Protein AF-A0A1F9NHS3-F1 (afdb_monomer_lite)

Radius of gyration: 18.14 Å; chains: 1; bounding box: 38×12×56 Å

Structure (mmCIF, N/CA/C/O backbone):
data_AF-A0A1F9NHS3-F1
#
_entry.id   AF-A0A1F9NHS3-F1
#
loop_
_atom_site.group_PDB
_atom_site.id
_atom_site.type_symbol
_atom_site.label_atom_id
_atom_site.label_alt_id
_atom_site.label_comp_id
_atom_site.label_asym_id
_atom_site.label_entity_id
_atom_site.label_seq_id
_atom_site.pdbx_PDB_ins_code
_atom_site.Cartn_x
_atom_site.Cartn_y
_atom_site.Cartn_z
_atom_site.occupancy
_atom_site.B_iso_or_equiv
_atom_site.auth_seq_id
_atom_site.auth_comp_id
_atom_site.auth_asym_id
_atom_site.auth_atom_id
_atom_site.pdbx_PDB_model_num
ATOM 1 N N . MET A 1 1 ? -21.201 0.171 17.758 1.00 84.44 1 MET A N 1
ATOM 2 C CA . MET A 1 1 ? -21.155 1.107 16.603 1.00 84.44 1 MET A CA 1
ATOM 3 C C . MET A 1 1 ? -19.735 1.443 16.162 1.00 84.44 1 MET A C 1
ATOM 5 O O . MET A 1 1 ? -19.460 1.360 14.973 1.00 84.44 1 MET A O 1
ATOM 9 N N . ILE A 1 2 ? -18.831 1.809 17.076 1.00 88.75 2 ILE A N 1
A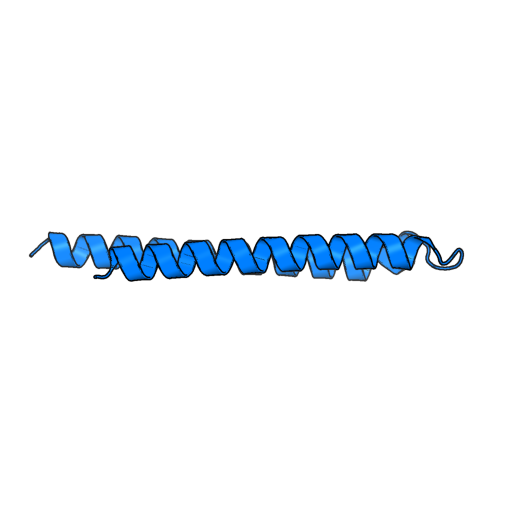TOM 10 C CA . ILE A 1 2 ? -17.462 2.205 16.710 1.00 88.75 2 ILE A CA 1
ATOM 11 C C . ILE A 1 2 ? -16.636 1.058 16.098 1.00 88.75 2 ILE A C 1
ATOM 13 O O . ILE A 1 2 ? -16.023 1.257 15.056 1.00 88.75 2 ILE A O 1
ATOM 17 N N . GLY A 1 3 ? -16.762 -0.166 16.626 1.00 88.12 3 GLY A N 1
ATOM 18 C CA . GLY A 1 3 ? -16.117 -1.350 16.045 1.00 88.12 3 GLY A CA 1
ATOM 19 C C . GLY A 1 3 ? -16.607 -1.695 14.632 1.00 88.12 3 GLY A C 1
ATOM 20 O O . GLY A 1 3 ? -15.816 -2.090 13.782 1.00 88.12 3 GLY A O 1
ATOM 21 N N . PHE A 1 4 ? -17.890 -1.456 14.326 1.00 90.75 4 PHE A N 1
ATOM 22 C CA . PHE A 1 4 ? -18.409 -1.608 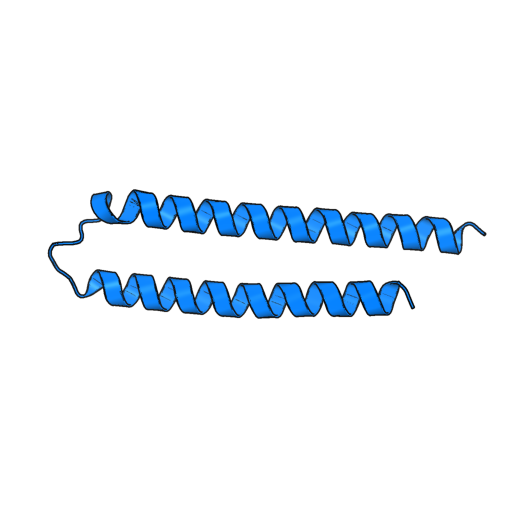12.959 1.00 90.75 4 PHE A CA 1
ATOM 23 C C . PHE A 1 4 ? -17.790 -0.575 12.003 1.00 90.75 4 PHE A C 1
ATOM 25 O O . PHE A 1 4 ? -17.390 -0.922 10.896 1.00 90.75 4 PHE A O 1
ATOM 32 N N . ARG A 1 5 ? -17.637 0.684 12.442 1.00 91.00 5 ARG A N 1
ATOM 33 C CA . ARG A 1 5 ? -16.967 1.736 11.653 1.00 91.00 5 ARG A CA 1
ATOM 34 C C . ARG A 1 5 ? -15.490 1.411 11.410 1.00 91.00 5 ARG A C 1
ATOM 36 O O . ARG A 1 5 ? -15.022 1.558 10.285 1.00 91.00 5 ARG A O 1
ATOM 43 N N . ARG A 1 6 ? -14.789 0.902 12.430 1.00 94.12 6 ARG A N 1
ATOM 44 C CA . ARG A 1 6 ? -13.407 0.411 12.332 1.00 94.12 6 ARG A CA 1
ATOM 45 C C . ARG A 1 6 ? -13.275 -0.727 11.317 1.00 94.12 6 ARG A C 1
ATOM 47 O O . ARG A 1 6 ? -12.403 -0.683 10.455 1.00 94.12 6 ARG A O 1
ATOM 54 N N . MET A 1 7 ? -14.167 -1.716 11.386 1.00 94.00 7 MET A N 1
ATOM 55 C CA . MET A 1 7 ? -14.206 -2.838 10.445 1.00 94.00 7 MET A CA 1
ATOM 56 C C . MET A 1 7 ? -14.441 -2.363 9.006 1.00 94.00 7 MET A C 1
ATOM 58 O O . MET A 1 7 ? -13.687 -2.737 8.112 1.00 94.00 7 MET A O 1
ATOM 62 N N . MET A 1 8 ? -15.439 -1.502 8.783 1.00 95.50 8 MET A N 1
ATOM 63 C CA . MET A 1 8 ? -15.730 -0.933 7.461 1.00 95.50 8 MET A CA 1
ATOM 64 C C . MET A 1 8 ? -14.541 -0.151 6.893 1.00 95.50 8 MET A C 1
ATOM 66 O O . MET A 1 8 ? -14.203 -0.316 5.721 1.00 95.50 8 MET A O 1
ATOM 70 N N . PHE A 1 9 ? -13.886 0.667 7.722 1.00 94.38 9 PHE A N 1
ATOM 71 C CA . PHE A 1 9 ? -12.682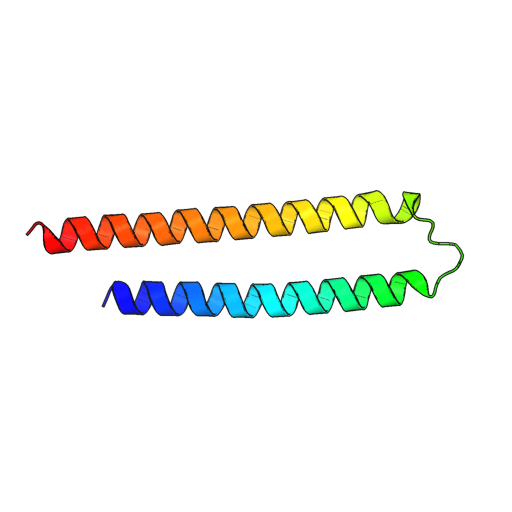 1.399 7.333 1.00 94.38 9 PHE A CA 1
ATOM 72 C C . PHE A 1 9 ? -11.557 0.447 6.908 1.00 94.38 9 PHE A C 1
ATOM 74 O O . PHE A 1 9 ? -11.057 0.559 5.791 1.00 94.38 9 PHE A O 1
ATOM 81 N N . ASN A 1 10 ? -11.222 -0.535 7.751 1.00 93.88 10 ASN A N 1
ATOM 82 C CA . ASN A 1 10 ? -10.162 -1.502 7.462 1.00 93.88 10 ASN A CA 1
ATOM 83 C C . ASN A 1 10 ? -10.442 -2.295 6.178 1.00 93.88 10 ASN A C 1
ATOM 85 O O . ASN A 1 10 ? -9.553 -2.416 5.338 1.00 93.88 10 ASN A O 1
ATOM 89 N N . ASN A 1 11 ? -11.681 -2.752 5.979 1.00 95.25 11 ASN A N 1
ATOM 90 C CA . ASN A 1 11 ? -12.078 -3.460 4.760 1.00 95.25 11 ASN A CA 1
ATOM 91 C C . ASN A 1 11 ? -11.952 -2.577 3.512 1.00 95.25 11 ASN A C 1
ATOM 93 O O . ASN A 1 11 ? -11.470 -3.034 2.476 1.00 95.25 11 ASN A O 1
ATOM 97 N N . THR A 1 12 ? -12.348 -1.305 3.612 1.00 94.88 12 THR A N 1
ATOM 98 C CA . THR A 1 12 ? -12.237 -0.344 2.506 1.00 94.88 12 THR A CA 1
ATOM 99 C C . THR A 1 12 ? -10.773 -0.092 2.148 1.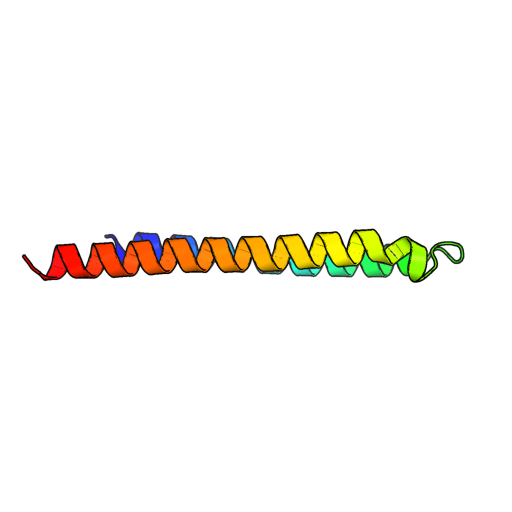00 94.88 12 THR A C 1
ATOM 101 O O . THR A 1 12 ? -10.413 -0.150 0.973 1.00 94.88 12 THR A O 1
ATOM 104 N N . CYS A 1 13 ? -9.907 0.116 3.145 1.00 94.25 13 CYS A N 1
ATOM 105 C CA . CYS A 1 13 ? -8.466 0.250 2.928 1.00 94.25 13 CYS A CA 1
ATOM 106 C C . CYS A 1 13 ? -7.876 -1.000 2.269 1.00 94.25 13 CYS A C 1
ATOM 108 O O . CYS A 1 13 ? -7.148 -0.879 1.288 1.00 94.25 13 CYS A O 1
ATOM 110 N N . SER A 1 14 ? -8.230 -2.199 2.740 1.00 93.75 14 SER A N 1
ATOM 111 C CA . SER A 1 14 ? -7.783 -3.454 2.127 1.00 93.75 14 SER A CA 1
ATOM 112 C C . SER A 1 14 ? -8.208 -3.576 0.660 1.00 93.75 14 SER A C 1
ATOM 114 O O . SER A 1 14 ? -7.389 -3.960 -0.174 1.00 93.75 14 SER A O 1
ATOM 116 N N . ALA A 1 15 ? -9.448 -3.208 0.325 1.00 96.56 15 ALA A N 1
ATOM 117 C CA . ALA A 1 15 ? -9.936 -3.232 -1.054 1.00 96.56 15 ALA A CA 1
ATOM 118 C C . ALA A 1 15 ? -9.173 -2.244 -1.953 1.00 96.56 15 ALA A C 1
ATOM 120 O O . ALA A 1 15 ? -8.709 -2.617 -3.031 1.00 96.56 15 ALA A O 1
ATOM 121 N N . ILE A 1 16 ? -8.979 -1.005 -1.490 1.00 94.31 16 ILE A N 1
ATOM 122 C CA . ILE A 1 16 ? -8.221 0.018 -2.226 1.00 94.31 16 ILE A CA 1
ATOM 123 C C . ILE A 1 16 ? -6.764 -0.418 -2.420 1.00 94.31 16 ILE A C 1
ATOM 125 O O . ILE A 1 16 ? -6.229 -0.276 -3.520 1.00 94.31 16 ILE A O 1
ATOM 129 N N . ASN A 1 17 ? -6.136 -0.986 -1.388 1.00 93.75 17 ASN A N 1
ATOM 130 C CA . ASN A 1 17 ? -4.762 -1.478 -1.463 1.00 93.75 17 ASN A CA 1
ATOM 131 C C . ASN A 1 17 ? -4.622 -2.561 -2.538 1.00 93.75 17 ASN A C 1
ATOM 133 O O . ASN A 1 17 ? -3.730 -2.468 -3.377 1.00 93.75 17 ASN A O 1
ATOM 137 N N . ALA A 1 18 ? -5.544 -3.528 -2.575 1.00 94.69 18 ALA A N 1
ATOM 138 C CA . ALA A 1 18 ? -5.549 -4.575 -3.594 1.00 94.69 18 ALA A CA 1
ATOM 139 C C . ALA A 1 18 ? -5.724 -4.009 -5.016 1.00 94.69 18 ALA A C 1
ATOM 141 O O . ALA A 1 18 ? -5.027 -4.426 -5.944 1.00 94.69 18 ALA A O 1
ATOM 142 N N . MET A 1 19 ? -6.618 -3.030 -5.197 1.00 95.31 19 MET A N 1
ATOM 143 C CA . MET A 1 19 ? -6.813 -2.363 -6.491 1.00 95.31 19 MET A CA 1
ATOM 144 C C . MET A 1 19 ? -5.558 -1.615 -6.952 1.00 95.31 19 MET A C 1
ATOM 146 O O . MET A 1 19 ? -5.185 -1.701 -8.126 1.00 95.31 19 MET A O 1
ATOM 150 N N . GLN A 1 20 ? -4.902 -0.890 -6.045 1.00 93.25 20 GLN A N 1
ATOM 151 C CA . GLN A 1 20 ? -3.654 -0.188 -6.337 1.00 93.25 20 GLN A CA 1
ATOM 152 C C . GLN A 1 20 ? -2.536 -1.172 -6.684 1.00 93.25 20 GLN A C 1
ATOM 154 O O . GLN A 1 20 ? -1.887 -0.994 -7.709 1.00 93.25 20 GLN A O 1
ATOM 159 N N . ASP A 1 21 ? -2.361 -2.244 -5.910 1.00 92.88 21 ASP A N 1
ATOM 160 C CA . ASP A 1 21 ? -1.306 -3.236 -6.148 1.00 92.88 21 ASP A CA 1
ATOM 161 C C . ASP A 1 21 ? -1.471 -3.914 -7.516 1.00 92.88 21 ASP A C 1
ATOM 163 O O . ASP A 1 21 ? -0.499 -4.079 -8.259 1.00 92.88 21 ASP A O 1
ATOM 167 N N . ASN A 1 22 ? -2.713 -4.234 -7.895 1.00 95.19 22 ASN A N 1
ATOM 168 C CA . ASN A 1 22 ? -3.017 -4.754 -9.224 1.00 95.19 22 ASN A CA 1
ATOM 169 C C . ASN A 1 22 ? -2.705 -3.726 -10.327 1.00 95.19 22 ASN A C 1
ATOM 171 O O . ASN A 1 22 ? -2.050 -4.051 -11.316 1.00 95.19 22 ASN A O 1
ATOM 175 N N . SER A 1 23 ? -3.112 -2.470 -10.136 1.00 93.12 23 SER A N 1
ATOM 176 C CA . SER A 1 23 ? -2.875 -1.391 -11.107 1.00 93.12 23 SER A CA 1
ATOM 177 C C . SER A 1 23 ? -1.382 -1.109 -11.304 1.00 93.12 23 SER A C 1
ATOM 179 O O . SER A 1 23 ? -0.918 -0.946 -12.433 1.00 93.12 23 SER A O 1
ATOM 181 N N . GLU A 1 24 ? -0.600 -1.108 -10.223 1.00 92.25 24 GLU A N 1
ATOM 182 C CA . GLU A 1 24 ? 0.855 -0.955 -10.265 1.00 92.25 24 GLU A CA 1
ATOM 183 C C . GLU A 1 24 ? 1.528 -2.141 -10.963 1.00 92.25 24 GLU A C 1
ATOM 185 O O . GLU A 1 24 ? 2.483 -1.953 -11.722 1.00 92.25 24 GLU A O 1
ATOM 190 N N . SER A 1 25 ? 1.032 -3.362 -10.747 1.00 91.69 25 SER A N 1
ATOM 191 C CA . SER A 1 25 ? 1.509 -4.554 -11.452 1.00 91.69 25 SER A CA 1
ATOM 192 C C . SER A 1 25 ? 1.256 -4.448 -12.960 1.00 91.69 25 SER A C 1
ATOM 194 O O . SER A 1 25 ? 2.182 -4.627 -13.756 1.00 91.69 25 SER A O 1
ATOM 196 N N . MET A 1 26 ? 0.039 -4.059 -13.357 1.00 94.50 26 MET A N 1
ATOM 197 C CA . MET A 1 26 ? -0.329 -3.840 -14.760 1.00 94.50 26 MET A CA 1
ATOM 198 C C . MET A 1 26 ? 0.522 -2.748 -15.413 1.00 94.50 26 MET A C 1
ATOM 200 O O . MET A 1 26 ? 1.066 -2.962 -16.496 1.00 94.50 26 MET A O 1
ATOM 204 N N . MET A 1 27 ? 0.701 -1.607 -14.742 1.00 91.25 27 MET A N 1
ATOM 205 C CA . MET A 1 27 ? 1.561 -0.522 -15.222 1.00 91.25 27 MET A CA 1
ATOM 206 C C . MET A 1 27 ? 3.006 -1.003 -15.399 1.00 91.25 27 MET A C 1
ATOM 208 O O . MET A 1 27 ? 3.619 -0.761 -16.435 1.00 91.25 27 MET A O 1
ATOM 212 N N . ASN A 1 28 ? 3.557 -1.732 -14.425 1.00 88.81 28 ASN A N 1
ATOM 213 C CA . ASN A 1 28 ? 4.912 -2.273 -14.532 1.00 88.81 28 ASN A CA 1
ATOM 214 C C . ASN A 1 28 ? 5.054 -3.268 -15.692 1.00 88.81 28 ASN A C 1
ATOM 216 O O . ASN A 1 28 ? 6.078 -3.258 -16.376 1.00 88.81 28 ASN A O 1
ATOM 220 N N . ALA A 1 29 ? 4.054 -4.121 -15.924 1.00 91.12 29 ALA A N 1
ATOM 221 C CA . ALA A 1 29 ? 4.042 -5.039 -17.060 1.00 91.12 29 ALA A CA 1
ATOM 222 C C . ALA A 1 29 ? 3.984 -4.284 -18.396 1.00 91.12 29 ALA A C 1
ATOM 224 O O . ALA A 1 29 ? 4.740 -4.606 -19.310 1.00 91.12 29 ALA A O 1
ATOM 225 N N . PHE A 1 30 ? 3.157 -3.241 -18.484 1.00 91.88 30 PHE A N 1
ATOM 226 C CA . PHE A 1 30 ? 3.051 -2.383 -19.662 1.00 91.88 30 PHE A CA 1
ATOM 227 C C . PHE A 1 30 ? 4.366 -1.653 -19.963 1.00 91.88 30 PHE A C 1
ATOM 229 O O . PHE A 1 30 ? 4.871 -1.718 -21.079 1.00 91.88 30 PHE A O 1
ATOM 236 N N . LEU A 1 31 ? 4.999 -1.045 -18.954 1.00 90.50 31 LEU A N 1
ATOM 237 C CA . LEU A 1 31 ? 6.276 -0.342 -19.121 1.00 90.50 31 LEU A CA 1
ATOM 238 C C . LEU A 1 31 ? 7.421 -1.264 -19.564 1.00 90.50 31 LEU A C 1
ATOM 240 O O . LEU A 1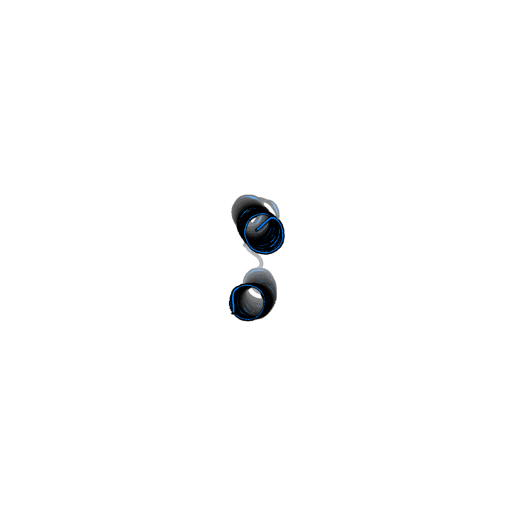 31 ? 8.363 -0.804 -20.205 1.00 90.50 31 LEU A O 1
ATOM 244 N N . LYS A 1 32 ? 7.363 -2.560 -19.237 1.00 88.19 32 LYS A N 1
ATOM 245 C CA . LYS A 1 32 ? 8.346 -3.554 -19.701 1.00 88.19 32 LYS A CA 1
ATOM 246 C C . LYS A 1 32 ? 8.232 -3.874 -21.193 1.00 88.19 32 LYS A C 1
ATOM 248 O O . LYS A 1 32 ? 9.189 -4.410 -21.741 1.00 88.19 32 LYS A O 1
ATOM 253 N N . GLN A 1 33 ? 7.113 -3.553 -21.845 1.00 93.75 33 GLN A N 1
ATOM 254 C CA . GLN A 1 33 ? 6.956 -3.757 -23.290 1.00 93.75 33 GLN A CA 1
ATOM 255 C C . GLN A 1 33 ? 7.800 -2.776 -24.114 1.00 93.75 33 GLN A C 1
ATOM 257 O O . GLN A 1 33 ? 8.070 -3.031 -25.284 1.00 93.75 33 GLN A O 1
ATOM 262 N N . PHE A 1 34 ? 8.241 -1.670 -23.511 1.00 92.31 34 PHE A N 1
ATOM 263 C CA . PHE A 1 34 ? 9.018 -0.643 -24.190 1.00 92.31 34 PHE A CA 1
ATOM 264 C C . PHE A 1 34 ? 10.527 -0.849 -23.976 1.00 92.31 34 PHE A C 1
ATOM 266 O O . PHE A 1 34 ? 11.015 -0.647 -22.860 1.00 92.31 34 PHE A O 1
ATOM 273 N N . PRO A 1 35 ? 11.302 -1.190 -25.024 1.00 87.50 35 PRO A N 1
ATOM 274 C CA . PRO A 1 35 ? 12.728 -1.503 -24.889 1.00 87.50 35 PRO A CA 1
ATOM 275 C C . PRO A 1 35 ? 13.595 -0.304 -24.473 1.00 87.50 35 PRO A C 1
ATOM 277 O O . PRO A 1 35 ? 14.689 -0.491 -23.951 1.00 87.50 35 PRO A O 1
ATOM 280 N N . TRP A 1 36 ? 13.112 0.928 -24.658 1.00 86.94 36 TRP A N 1
ATOM 281 C CA . TRP A 1 36 ? 13.806 2.155 -24.244 1.00 86.94 36 TRP A CA 1
ATOM 282 C C . TRP A 1 36 ? 13.575 2.534 -22.773 1.00 86.94 36 TRP A C 1
ATOM 284 O O . TRP A 1 36 ? 14.232 3.441 -22.263 1.00 86.94 36 TRP A O 1
ATOM 294 N N . ILE A 1 37 ? 12.652 1.864 -22.070 1.00 90.44 37 ILE A N 1
ATOM 295 C CA . ILE A 1 37 ? 12.408 2.105 -20.644 1.00 90.44 37 ILE A CA 1
ATOM 296 C C . ILE A 1 37 ? 13.374 1.246 -19.825 1.00 90.44 37 ILE A C 1
ATOM 298 O O . ILE A 1 37 ? 13.105 0.090 -19.482 1.00 90.44 37 ILE A O 1
ATOM 302 N N . THR A 1 38 ? 14.517 1.844 -19.501 1.00 89.00 38 THR A N 1
ATOM 303 C CA . THR A 1 38 ? 15.556 1.221 -18.678 1.00 89.00 38 THR A CA 1
ATOM 304 C C . THR A 1 38 ? 15.124 1.096 -17.215 1.00 89.00 38 THR A C 1
ATOM 306 O O . THR A 1 38 ? 14.176 1.736 -16.751 1.00 89.00 38 THR A O 1
ATOM 309 N N . ASP A 1 39 ? 15.844 0.285 -16.439 1.00 86.62 39 ASP A N 1
ATOM 310 C CA . ASP A 1 39 ? 15.610 0.206 -14.994 1.00 86.62 39 ASP A CA 1
ATOM 311 C C . ASP A 1 39 ? 15.842 1.533 -14.275 1.00 86.62 39 ASP A C 1
ATOM 313 O O . ASP A 1 39 ? 15.111 1.860 -13.337 1.00 86.62 39 ASP A O 1
ATOM 317 N N . GLU A 1 40 ? 16.800 2.325 -14.752 1.00 89.94 40 GLU A N 1
ATOM 318 C CA . GLU A 1 40 ? 17.054 3.665 -14.240 1.00 89.94 40 GLU A CA 1
ATOM 319 C C . GLU A 1 40 ? 15.869 4.604 -14.490 1.00 89.94 40 GLU A C 1
ATOM 321 O O . GLU A 1 40 ? 15.430 5.289 -13.565 1.00 89.94 40 GLU A O 1
ATOM 326 N N . ALA A 1 41 ? 15.287 4.570 -15.692 1.00 88.19 41 ALA A N 1
ATOM 327 C CA . ALA A 1 41 ? 14.104 5.360 -16.028 1.00 88.19 41 ALA A CA 1
ATOM 328 C C . ALA A 1 41 ? 12.875 4.969 -15.182 1.00 88.19 41 ALA A C 1
ATOM 330 O O . ALA A 1 41 ? 12.019 5.805 -14.899 1.00 88.19 41 ALA A O 1
ATOM 331 N N . ARG A 1 42 ? 12.797 3.711 -14.722 1.00 88.50 42 ARG A N 1
ATOM 332 C CA . ARG A 1 42 ? 11.717 3.223 -13.841 1.00 88.50 42 ARG A CA 1
ATOM 333 C C . ARG A 1 42 ? 11.927 3.536 -12.363 1.00 88.50 42 ARG A C 1
ATOM 335 O O . ARG A 1 42 ? 10.977 3.436 -11.587 1.00 88.50 42 ARG A O 1
ATOM 342 N N . ARG A 1 43 ? 13.143 3.884 -11.941 1.00 90.31 43 ARG A N 1
ATOM 343 C CA . ARG A 1 43 ? 13.481 4.094 -10.525 1.00 90.31 43 ARG A CA 1
ATOM 344 C C . ARG A 1 43 ? 12.613 5.172 -9.850 1.00 90.31 43 ARG A C 1
ATOM 346 O O . ARG A 1 43 ? 12.091 4.871 -8.779 1.00 90.31 43 ARG A O 1
ATOM 353 N N . PRO A 1 44 ? 12.359 6.357 -10.443 1.00 92.62 44 PRO A N 1
ATOM 354 C CA . PRO A 1 44 ? 11.472 7.354 -9.833 1.00 92.62 44 PRO A CA 1
ATOM 355 C C . PRO A 1 44 ? 10.041 6.842 -9.631 1.00 92.62 44 PRO A C 1
ATOM 357 O O . PRO A 1 44 ? 9.450 7.075 -8.579 1.00 92.62 44 PRO A O 1
ATOM 360 N N . LEU A 1 45 ? 9.507 6.084 -10.597 1.00 89.75 45 LEU A N 1
ATOM 361 C CA . LEU A 1 45 ? 8.174 5.480 -10.503 1.00 89.75 45 LEU A CA 1
ATOM 362 C C . LEU A 1 45 ? 8.108 4.441 -9.380 1.00 89.75 45 LEU A C 1
ATOM 364 O O . LEU A 1 45 ? 7.194 4.483 -8.562 1.00 89.75 45 LEU A O 1
ATOM 368 N N . LYS A 1 46 ? 9.106 3.551 -9.290 1.00 90.00 46 LYS A N 1
ATOM 369 C CA . LYS A 1 46 ? 9.201 2.562 -8.204 1.00 90.00 46 LYS A CA 1
ATOM 370 C C . LYS A 1 46 ? 9.288 3.233 -6.833 1.00 90.00 46 LYS A C 1
ATOM 372 O O . LYS A 1 46 ? 8.595 2.812 -5.912 1.00 90.00 46 LYS A O 1
ATOM 377 N N . ASN A 1 47 ? 10.097 4.285 -6.709 1.00 94.12 47 ASN A N 1
ATOM 378 C CA . ASN A 1 47 ? 10.234 5.039 -5.464 1.00 94.12 47 ASN A CA 1
ATOM 379 C C . ASN A 1 47 ? 8.920 5.731 -5.079 1.00 94.12 47 ASN A C 1
ATOM 381 O O . ASN A 1 47 ? 8.525 5.690 -3.918 1.00 94.12 47 ASN A O 1
ATOM 385 N N . SER A 1 48 ? 8.216 6.316 -6.052 1.00 92.75 48 SER A N 1
ATOM 386 C CA . SER A 1 48 ? 6.904 6.931 -5.833 1.00 92.75 48 SER A CA 1
ATOM 387 C C . SER A 1 48 ? 5.863 5.904 -5.371 1.00 92.75 48 SER A C 1
ATOM 389 O O . SER A 1 48 ? 5.193 6.134 -4.367 1.00 92.75 48 SER A O 1
ATOM 391 N N . MET A 1 49 ? 5.787 4.738 -6.022 1.00 91.69 49 MET A N 1
ATOM 392 C CA . MET A 1 49 ? 4.897 3.641 -5.611 1.00 91.69 49 MET A CA 1
ATOM 393 C C . MET A 1 49 ? 5.227 3.136 -4.199 1.00 91.69 49 MET A C 1
ATOM 395 O O . MET A 1 49 ? 4.332 2.953 -3.376 1.00 91.69 49 MET A O 1
ATOM 399 N N . ALA A 1 50 ? 6.513 2.963 -3.875 1.00 93.62 50 ALA A N 1
ATOM 400 C CA . ALA A 1 50 ? 6.942 2.558 -2.538 1.00 93.62 50 ALA A CA 1
ATOM 401 C C . ALA A 1 50 ? 6.533 3.583 -1.467 1.00 93.62 50 ALA A C 1
ATOM 403 O O . ALA A 1 50 ? 5.970 3.202 -0.442 1.00 93.62 50 ALA A O 1
ATOM 404 N N . PHE A 1 51 ? 6.734 4.875 -1.737 1.00 95.62 51 PHE A N 1
ATOM 405 C CA . PHE A 1 51 ? 6.329 5.954 -0.838 1.00 95.62 51 PHE A CA 1
ATOM 406 C C . PHE A 1 51 ? 4.810 5.992 -0.614 1.00 95.62 51 PHE A C 1
ATOM 408 O O . PHE A 1 51 ? 4.349 6.151 0.519 1.00 95.62 51 PHE A O 1
ATOM 415 N N . VAL A 1 52 ? 4.013 5.806 -1.672 1.00 91.94 52 VAL A N 1
ATOM 416 C CA . VAL A 1 52 ? 2.545 5.743 -1.568 1.00 91.94 52 VAL A CA 1
ATOM 417 C C . VAL A 1 52 ? 2.107 4.538 -0.731 1.00 91.94 52 VAL A C 1
ATOM 419 O O . VAL A 1 52 ? 1.253 4.684 0.147 1.00 91.94 52 VAL A O 1
ATOM 422 N N . ARG A 1 53 ? 2.718 3.363 -0.939 1.00 93.75 53 ARG A N 1
ATOM 423 C CA . ARG A 1 53 ? 2.453 2.157 -0.134 1.00 93.75 53 ARG A CA 1
ATOM 424 C C . ARG A 1 53 ? 2.803 2.349 1.339 1.00 93.75 53 ARG A C 1
ATOM 426 O O . ARG A 1 53 ? 2.050 1.915 2.208 1.00 93.75 53 ARG A O 1
ATOM 433 N N . GLU A 1 54 ? 3.921 2.996 1.636 1.00 94.81 54 GLU A N 1
ATOM 434 C CA . GLU A 1 54 ? 4.300 3.302 3.014 1.00 94.81 54 GLU A CA 1
ATOM 435 C C . GLU A 1 54 ? 3.312 4.289 3.650 1.00 94.81 54 GLU A C 1
ATOM 437 O O . GLU A 1 54 ? 2.775 4.025 4.728 1.00 94.81 54 GLU A O 1
ATOM 442 N N . SER A 1 55 ? 2.990 5.373 2.940 1.00 94.69 55 SER A N 1
ATOM 443 C CA . SER A 1 55 ? 2.079 6.420 3.410 1.00 94.69 55 SER A CA 1
ATOM 444 C C . SER A 1 55 ? 0.677 5.884 3.706 1.00 94.69 55 SER A C 1
ATOM 446 O O . SER A 1 55 ? 0.115 6.179 4.763 1.00 94.69 55 SER A O 1
ATOM 448 N N . ARG A 1 56 ? 0.111 5.052 2.818 1.00 93.25 56 ARG A N 1
ATOM 449 C CA . ARG A 1 56 ? -1.223 4.461 3.029 1.00 93.25 56 ARG A 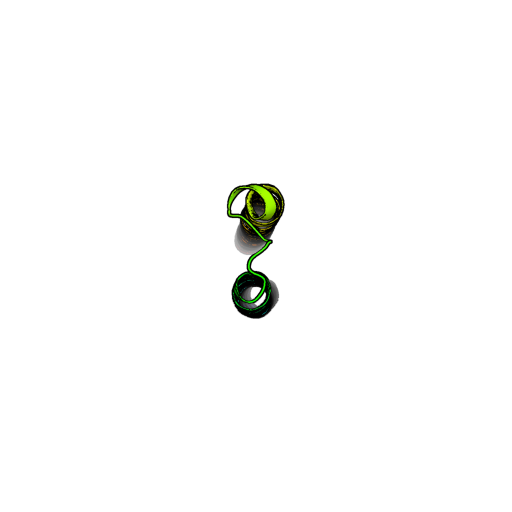CA 1
ATOM 450 C C . ARG A 1 56 ? -1.237 3.481 4.209 1.00 93.25 56 ARG A C 1
ATOM 452 O O . ARG A 1 56 ? -2.192 3.481 4.983 1.00 93.25 56 ARG A O 1
ATOM 459 N N . ASN A 1 57 ? -0.168 2.699 4.397 1.00 93.00 57 ASN A N 1
ATOM 460 C CA . ASN A 1 57 ? -0.045 1.773 5.528 1.00 93.00 57 ASN A CA 1
ATOM 461 C C . ASN A 1 57 ? 0.058 2.533 6.854 1.00 93.00 57 ASN A C 1
ATOM 463 O O . ASN A 1 57 ? -0.596 2.171 7.834 1.00 93.00 57 ASN A O 1
ATOM 467 N N . HIS A 1 58 ? 0.844 3.611 6.875 1.00 95.88 58 HIS A N 1
ATOM 468 C CA . HIS A 1 58 ? 0.964 4.482 8.038 1.00 95.88 58 HIS A CA 1
ATOM 469 C C . HIS A 1 58 ? -0.386 5.129 8.380 1.00 95.88 58 HIS A C 1
ATOM 471 O O . HIS A 1 58 ? -0.820 5.083 9.530 1.00 95.88 58 HIS A O 1
ATOM 477 N N . TYR A 1 59 ? -1.088 5.665 7.378 1.00 94.25 59 TYR A N 1
ATOM 478 C CA . TYR A 1 59 ? -2.424 6.235 7.548 1.00 94.25 59 TYR A CA 1
ATOM 479 C C . TYR A 1 59 ? -3.414 5.223 8.141 1.00 94.25 59 TYR A C 1
ATOM 481 O O . TYR A 1 59 ? -4.068 5.515 9.143 1.00 94.25 59 TYR A O 1
ATOM 489 N N . GLN A 1 60 ? -3.490 4.015 7.575 1.00 94.81 60 GLN A N 1
ATOM 490 C CA . GLN A 1 60 ? -4.389 2.974 8.074 1.00 94.81 60 GLN A CA 1
ATOM 491 C C . GLN A 1 60 ? -4.083 2.614 9.534 1.00 94.81 60 GLN A C 1
ATOM 493 O O . GLN A 1 60 ? -5.005 2.473 10.339 1.00 94.81 60 GLN A O 1
ATOM 498 N N . LYS A 1 61 ? -2.796 2.521 9.894 1.00 94.69 61 LYS A N 1
ATOM 499 C CA . LYS A 1 61 ? -2.359 2.247 11.266 1.00 94.69 61 LYS A CA 1
ATOM 500 C C . LYS A 1 61 ? -2.793 3.344 12.242 1.00 94.69 61 LYS A C 1
ATOM 502 O O . LYS A 1 61 ? -3.370 3.018 13.276 1.00 94.69 61 LYS A O 1
ATOM 507 N N . LEU A 1 62 ? -2.575 4.618 11.903 1.00 96.75 62 LEU A N 1
ATOM 508 C CA . LEU A 1 62 ? -2.978 5.751 12.747 1.00 96.75 62 LEU A CA 1
ATOM 509 C C . LEU A 1 62 ? -4.487 5.757 13.017 1.00 96.75 62 LEU A C 1
ATOM 511 O O . LEU A 1 62 ? -4.923 5.974 14.147 1.00 96.75 62 LEU A O 1
ATOM 515 N N . ILE A 1 63 ? -5.293 5.488 11.990 1.00 95.38 63 ILE A N 1
ATOM 516 C CA . ILE A 1 63 ? -6.749 5.444 12.143 1.00 95.38 63 ILE A CA 1
ATOM 517 C C . ILE A 1 63 ? -7.186 4.230 12.979 1.00 95.38 63 ILE A C 1
ATOM 519 O O . ILE A 1 63 ? -8.049 4.375 13.847 1.00 95.38 63 ILE A O 1
ATOM 523 N N . ASP A 1 64 ? -6.583 3.051 12.784 1.00 92.44 64 ASP A N 1
ATOM 524 C CA . ASP A 1 64 ? -6.871 1.860 13.602 1.00 92.44 64 ASP A CA 1
ATOM 525 C C . ASP A 1 64 ? -6.523 2.082 15.085 1.00 92.44 64 ASP A C 1
ATOM 527 O O . ASP A 1 64 ? -7.291 1.694 15.970 1.00 92.44 64 ASP A O 1
ATOM 531 N N . GLU A 1 65 ? -5.407 2.756 15.370 1.00 94.62 65 GLU A N 1
ATOM 532 C CA . GLU A 1 65 ? -5.023 3.176 16.723 1.00 94.62 65 GLU A CA 1
ATOM 533 C C . GLU A 1 65 ? -6.021 4.177 17.319 1.00 94.62 65 GLU A C 1
ATOM 535 O O . GLU A 1 65 ? -6.440 4.013 18.468 1.00 94.62 65 GLU A O 1
ATOM 540 N N . GLY A 1 66 ? -6.478 5.153 16.528 1.00 94.69 66 GLY A N 1
ATOM 541 C CA . GLY A 1 66 ? -7.530 6.087 16.930 1.00 94.69 66 GLY A CA 1
ATOM 542 C C . GLY A 1 66 ? -8.836 5.378 17.303 1.00 94.69 66 GLY A C 1
ATOM 543 O O . GLY A 1 66 ? -9.435 5.681 18.339 1.00 94.69 66 GLY A O 1
ATOM 544 N N . TYR A 1 67 ? -9.246 4.375 16.521 1.00 93.81 67 TYR A N 1
ATOM 545 C CA . TYR A 1 67 ? -10.412 3.553 16.849 1.00 93.81 67 TYR A CA 1
ATOM 546 C C . TYR A 1 67 ? -10.220 2.747 18.140 1.00 93.81 67 TYR A C 1
ATOM 548 O O . TYR A 1 67 ? -11.127 2.735 18.971 1.00 93.81 67 TYR A O 1
ATOM 556 N N . LYS A 1 68 ? -9.051 2.123 18.353 1.00 91.19 68 LYS A N 1
ATOM 557 C CA . LYS A 1 68 ? -8.738 1.402 19.605 1.00 91.19 68 LYS A CA 1
ATOM 558 C C . LYS A 1 68 ? -8.796 2.323 20.824 1.00 91.19 68 LYS A C 1
ATOM 560 O O . LYS A 1 68 ? -9.330 1.942 21.866 1.00 91.19 68 LYS A O 1
ATOM 565 N N . TYR A 1 69 ? -8.253 3.534 20.704 1.00 93.38 69 TYR A N 1
ATOM 566 C CA . TYR A 1 69 ? -8.290 4.526 21.777 1.00 93.38 69 TYR A CA 1
ATOM 567 C C . TYR A 1 69 ? -9.730 4.942 22.104 1.00 93.38 69 TYR A C 1
ATOM 569 O O . TYR A 1 69 ? -10.120 4.964 23.272 1.00 93.38 69 TYR A O 1
ATOM 577 N N . ALA A 1 70 ? -10.545 5.194 21.080 1.00 92.19 70 ALA A N 1
ATOM 578 C CA . ALA A 1 70 ? -11.949 5.537 21.258 1.00 92.19 70 ALA A CA 1
ATOM 579 C C . ALA A 1 70 ? -12.769 4.383 21.870 1.00 92.19 70 ALA A C 1
ATOM 581 O O . ALA A 1 70 ? -13.558 4.620 22.782 1.00 92.19 70 ALA A O 1
ATOM 582 N N . GLU A 1 71 ? -12.537 3.135 21.447 1.00 90.31 71 GLU A N 1
ATOM 583 C CA . GLU A 1 71 ? -13.121 1.935 22.068 1.00 90.31 71 GLU A CA 1
ATOM 584 C C . GLU A 1 71 ? -12.773 1.848 23.559 1.00 90.31 71 GLU A C 1
ATOM 586 O O . GLU A 1 71 ? -13.657 1.650 24.393 1.00 90.31 71 GLU A O 1
ATOM 591 N N . LYS A 1 72 ? -11.500 2.072 23.912 1.00 90.81 72 LYS A N 1
ATOM 592 C CA . LYS A 1 72 ? -11.046 2.075 25.306 1.00 90.81 72 LYS A CA 1
ATOM 593 C C . LYS A 1 72 ? -11.752 3.155 26.125 1.00 90.81 72 LYS A C 1
ATOM 595 O O . LYS A 1 72 ? -12.255 2.851 27.201 1.00 90.81 72 LYS A O 1
ATOM 600 N N . MET A 1 73 ? -11.841 4.387 25.622 1.00 90.50 73 MET A N 1
ATOM 601 C CA . MET A 1 73 ? -12.532 5.475 26.327 1.00 90.50 73 MET A CA 1
ATOM 602 C C . MET A 1 73 ? -14.021 5.189 26.543 1.00 90.50 73 MET A C 1
ATOM 604 O O . MET A 1 73 ? -14.555 5.516 27.599 1.00 90.50 73 MET A O 1
ATOM 608 N N . MET A 1 74 ? -14.689 4.569 25.567 1.00 84.69 74 MET A N 1
ATOM 609 C CA . MET A 1 74 ? -16.108 4.222 25.684 1.00 84.69 74 MET A CA 1
ATOM 610 C C . MET A 1 74 ? -16.363 3.068 26.663 1.00 84.69 74 MET A C 1
ATOM 612 O O . MET A 1 74 ? -17.399 3.077 27.313 1.00 84.69 74 MET A O 1
ATOM 616 N N . ASN A 1 75 ? -15.430 2.119 26.789 1.00 78.94 75 ASN A N 1
ATOM 617 C CA . ASN A 1 75 ? -15.524 0.987 27.722 1.00 78.94 75 ASN A CA 1
ATOM 618 C C . ASN A 1 75 ? -15.033 1.308 29.148 1.00 78.94 75 ASN A C 1
ATOM 620 O O . ASN A 1 75 ? -15.165 0.469 30.031 1.00 78.94 75 ASN A O 1
ATOM 624 N N . THR A 1 76 ? -14.419 2.477 29.370 1.00 69.06 76 THR A N 1
ATOM 625 C CA . THR A 1 76 ? -13.964 2.932 30.705 1.00 69.06 76 THR A CA 1
ATOM 626 C C . THR A 1 76 ? -15.020 3.811 31.406 1.00 69.06 76 THR A C 1
ATOM 628 O O . THR A 1 76 ? -14.739 4.404 32.445 1.00 69.06 76 THR A O 1
ATOM 631 N N . LYS A 1 77 ? -16.229 3.917 30.840 1.00 48.56 77 LYS A N 1
ATOM 632 C CA . LYS A 1 77 ? -17.428 4.466 31.489 1.00 48.56 77 LYS A CA 1
ATOM 633 C C . LYS A 1 77 ? -18.358 3.330 31.883 1.00 48.56 77 LYS A C 1
ATOM 635 O O . LYS A 1 77 ? -19.027 3.493 32.922 1.00 48.56 77 LYS A O 1
#

Foldseek 3Di:
DLVVVLVVLVVVLVVVVVVLVVVLVVVVVVLVVDPPCDPVNCVVVVVVSVVVVVVSVVVNVVVNVVSVVVVVVVVVD

Secondary structure (DSSP, 8-state):
-HHHHHHHHHHHHHHHHHHHHHHHHHHHHHHTT-TT--HHHHHHHHHHHHHHHHHHHHHHHHHHHHHHHHHHHHHT-

Sequence (77 aa):
MIGFRRMMFNNTCSAINAMQDNSESMMNAFLKQFPWITDEARRPLKNSMAFVRESRNHYQKLIDEGYKYAEKMMNTK

pLDDT: mean 91.23, std 6.34, range [48.56, 96.75]